Protein AF-H3NR48-F1 (afdb_monomer_lite)

Secondary structure (DSSP, 8-state):
--SGGGTTSPTT-EEEEE-TTTSSSHHHHHHHHHHHHHHHHHH--SEEEEES---HHHHGGGTTTSEEEEE--HHHHHHHHHHHS---

Foldseek 3Di:
DDDDPCPPPAAQAEEEDECVPQCPDPVSVVVVLVVVVVCCVVRLYQEYEYEADDDCVRCVVCVVSYPYHYDHYPVVVVVVVVVVPPDD

Radius of gyration: 15.15 Å; chains: 1; bounding box: 28×36×43 Å

pLDDT: mean 83.5, std 16.79, range [43.84, 97.31]

Sequence (88 aa):
MTGEGFDGLEMGGIYCISTHGCIERKVDQHYFKQGLEEFIEKLKPKKVLVHGEMPEDIFRKYIDKAEIVHYPSYTSRVFAKVRYGNRD

Organism: NCBI:txid883114

Structure (mmCIF, N/CA/C/O backbone):
data_AF-H3NR48-F1
#
_entry.id   AF-H3NR48-F1
#
loop_
_atom_site.group_PDB
_atom_site.id
_atom_site.type_symbol
_atom_site.label_atom_id
_atom_site.label_alt_id
_atom_site.label_comp_id
_atom_site.label_asym_id
_atom_site.label_entity_id
_atom_site.label_seq_id
_atom_site.pdbx_PDB_ins_code
_atom_site.Cartn_x
_atom_site.Cartn_y
_atom_site.Cartn_z
_atom_site.occupancy
_atom_site.B_iso_or_equiv
_atom_site.auth_seq_id
_atom_site.auth_comp_id
_atom_site.auth_asym_id
_atom_site.auth_atom_id
_atom_site.pdbx_PDB_model_num
ATOM 1 N N . MET A 1 1 ? 9.328 10.812 7.206 1.00 45.69 1 MET A N 1
ATOM 2 C CA . MET A 1 1 ? 8.181 11.591 6.701 1.00 45.69 1 MET A CA 1
ATOM 3 C C . MET A 1 1 ? 7.183 11.690 7.827 1.00 45.69 1 MET A C 1
ATOM 5 O O . MET A 1 1 ? 6.854 10.671 8.414 1.00 45.69 1 MET A O 1
ATOM 9 N N . THR A 1 2 ? 6.813 12.904 8.203 1.00 44.00 2 THR A N 1
ATOM 10 C CA . THR A 1 2 ? 5.788 13.182 9.204 1.00 44.00 2 THR A CA 1
ATOM 11 C C . THR A 1 2 ? 4.427 13.172 8.519 1.00 44.00 2 THR A C 1
ATOM 13 O O . THR A 1 2 ? 4.141 14.064 7.735 1.00 44.00 2 THR A O 1
ATOM 16 N N . GLY A 1 3 ? 3.597 12.176 8.806 1.00 54.78 3 GLY A N 1
ATOM 17 C CA . GLY A 1 3 ? 2.236 12.398 9.287 1.00 54.78 3 GLY A CA 1
ATOM 18 C C . GLY A 1 3 ? 1.131 12.849 8.317 1.00 54.78 3 GLY A C 1
ATOM 19 O O . GLY A 1 3 ? 0.020 12.335 8.376 1.00 54.78 3 GLY A O 1
ATOM 20 N N . GLU A 1 4 ? 1.383 13.846 7.485 1.00 61.34 4 GLU A N 1
ATOM 21 C CA . GLU A 1 4 ? 0.325 14.788 7.083 1.00 61.34 4 GLU A CA 1
ATOM 22 C C . GLU A 1 4 ? -0.303 14.473 5.716 1.00 61.34 4 GLU A C 1
ATOM 24 O O . GLU A 1 4 ? -1.272 15.099 5.303 1.00 61.34 4 GLU A O 1
ATOM 29 N N . GLY A 1 5 ? 0.216 13.474 4.994 1.00 77.00 5 GLY A N 1
ATOM 30 C CA . GLY A 1 5 ? -0.218 13.169 3.623 1.00 77.00 5 GLY A CA 1
ATOM 31 C C . GLY A 1 5 ? -1.601 12.518 3.492 1.00 77.00 5 GLY A C 1
ATOM 32 O O . GLY A 1 5 ? -2.114 12.414 2.381 1.00 77.00 5 GLY A O 1
ATOM 33 N N . PHE A 1 6 ? -2.194 12.062 4.598 1.00 86.62 6 PHE A N 1
ATOM 34 C CA . PHE A 1 6 ? -3.453 11.304 4.599 1.00 86.62 6 PHE A CA 1
ATOM 35 C C . PHE A 1 6 ? -4.579 11.982 5.387 1.00 86.62 6 PHE A C 1
ATOM 37 O O . PHE A 1 6 ? -5.683 11.440 5.465 1.00 86.62 6 PHE A O 1
ATOM 44 N N . ASP A 1 7 ? -4.317 13.153 5.966 1.00 85.81 7 ASP A N 1
ATOM 45 C CA . ASP A 1 7 ? -5.311 13.875 6.749 1.00 85.81 7 ASP A CA 1
ATOM 46 C C . ASP A 1 7 ? -6.458 14.338 5.838 1.00 85.81 7 ASP A C 1
ATOM 48 O O . ASP A 1 7 ? -6.249 14.920 4.773 1.00 85.81 7 ASP A O 1
ATOM 52 N N . GLY A 1 8 ? -7.692 14.029 6.241 1.00 87.38 8 GLY A N 1
ATOM 53 C CA . GLY A 1 8 ? -8.900 14.301 5.454 1.00 87.38 8 GLY A CA 1
ATOM 54 C C . GLY A 1 8 ? -9.378 13.142 4.572 1.00 87.38 8 GLY A C 1
ATOM 55 O O . GLY A 1 8 ? -10.453 13.245 3.983 1.00 87.38 8 GLY A O 1
ATOM 56 N N . LEU A 1 9 ? -8.642 12.028 4.508 1.00 92.38 9 LEU A N 1
ATOM 57 C CA . LEU A 1 9 ? -9.128 10.791 3.897 1.00 92.38 9 LEU A CA 1
ATOM 58 C C . LEU A 1 9 ? -9.973 9.972 4.889 1.00 92.38 9 LEU A C 1
ATOM 60 O O . LEU A 1 9 ? -9.729 9.962 6.095 1.00 92.38 9 LEU A O 1
ATOM 64 N N . GLU A 1 10 ? -10.984 9.272 4.377 1.00 92.75 10 GLU A N 1
ATOM 65 C CA . GLU A 1 10 ? -11.915 8.482 5.187 1.00 92.75 10 GLU A CA 1
ATOM 66 C C . GLU A 1 10 ? -11.273 7.184 5.714 1.00 92.75 10 GLU A C 1
ATOM 68 O O . GLU A 1 10 ? -10.792 6.337 4.951 1.00 92.75 10 GLU A O 1
ATOM 73 N N . MET A 1 11 ? -11.331 6.962 7.027 1.00 95.25 11 MET A N 1
ATOM 74 C CA . MET A 1 11 ? -10.943 5.671 7.598 1.00 95.25 11 MET A CA 1
ATOM 75 C C . MET A 1 11 ? -11.900 4.556 7.152 1.00 95.25 11 MET A C 1
ATOM 77 O O . MET A 1 11 ? -13.115 4.723 7.152 1.00 95.25 11 MET A O 1
ATOM 81 N N . GLY A 1 12 ? -11.376 3.378 6.817 1.00 96.06 12 GLY A N 1
ATOM 82 C CA . GLY A 1 12 ? -12.186 2.248 6.361 1.00 96.06 12 GLY A CA 1
ATOM 83 C C . GLY A 1 12 ? -12.742 2.407 4.944 1.00 96.06 12 GLY A C 1
ATOM 84 O O . GLY A 1 12 ? -13.621 1.636 4.555 1.00 96.06 12 GLY A O 1
ATOM 85 N N . GLY A 1 13 ? -12.247 3.377 4.171 1.00 94.25 13 GLY A N 1
ATOM 86 C CA . GLY A 1 13 ? -12.622 3.575 2.774 1.00 94.25 13 GLY A CA 1
ATOM 87 C C . GLY A 1 13 ? -12.093 2.494 1.820 1.00 94.25 13 GLY A C 1
ATOM 88 O O . GLY A 1 13 ? -11.390 1.553 2.211 1.00 94.25 13 GLY A O 1
ATOM 89 N N . ILE A 1 14 ? -12.441 2.654 0.540 1.00 96.75 14 ILE A N 1
ATOM 90 C CA . ILE A 1 14 ? -11.886 1.890 -0.584 1.00 96.75 14 ILE A CA 1
ATOM 91 C C . ILE A 1 14 ? -10.966 2.816 -1.368 1.00 96.75 14 ILE A C 1
ATOM 93 O O . ILE A 1 14 ? -11.392 3.877 -1.817 1.00 96.75 14 ILE A O 1
ATOM 97 N N . TYR A 1 15 ? -9.723 2.395 -1.564 1.00 96.44 15 TYR A N 1
ATOM 98 C CA . TYR A 1 15 ? -8.689 3.227 -2.171 1.00 96.44 15 TYR A CA 1
ATOM 99 C C . TYR A 1 15 ? -8.029 2.525 -3.346 1.00 96.44 15 TYR A C 1
ATOM 101 O O . TYR A 1 15 ? -7.878 1.306 -3.346 1.00 96.44 15 TYR A O 1
ATOM 109 N N . CYS A 1 16 ? -7.598 3.305 -4.333 1.00 94.31 16 CYS A N 1
ATOM 110 C CA . CYS A 1 16 ? -6.778 2.828 -5.438 1.00 94.31 16 CYS A CA 1
ATOM 111 C C . CYS A 1 16 ? -5.367 3.401 -5.304 1.00 94.31 16 CYS A C 1
ATOM 113 O O . CYS A 1 16 ? -5.210 4.605 -5.111 1.00 94.31 16 CYS A O 1
ATOM 115 N N . ILE A 1 17 ? -4.354 2.545 -5.424 1.00 93.75 17 ILE A N 1
ATOM 116 C 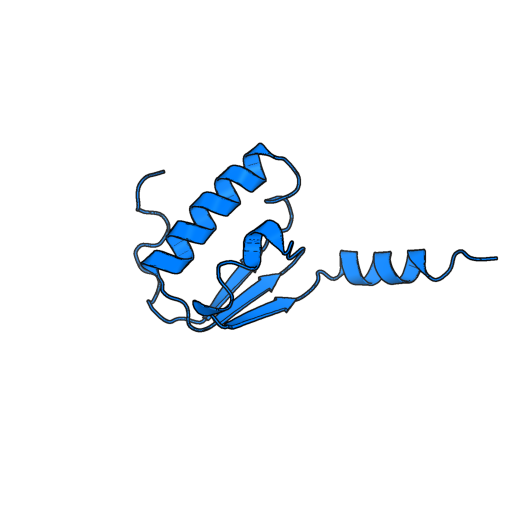CA . ILE A 1 17 ? -2.943 2.929 -5.434 1.00 93.75 17 ILE A CA 1
ATOM 117 C C . ILE A 1 17 ? -2.299 2.477 -6.740 1.00 93.75 17 ILE A C 1
ATOM 119 O O . ILE A 1 17 ? -2.526 1.364 -7.213 1.00 93.75 17 ILE A O 1
ATOM 123 N N . SER A 1 18 ? -1.483 3.350 -7.326 1.00 90.44 18 SER A N 1
ATOM 124 C CA . SER A 1 18 ? -0.679 3.021 -8.500 1.00 90.44 18 SER A CA 1
ATOM 125 C C . SER A 1 18 ? 0.747 2.715 -8.069 1.00 90.44 18 SER A C 1
ATOM 127 O O . SER A 1 18 ? 1.338 3.476 -7.307 1.00 90.44 18 SER A O 1
ATOM 129 N N . THR A 1 19 ? 1.311 1.619 -8.568 1.00 89.50 19 THR A N 1
ATOM 130 C CA . THR A 1 19 ? 2.723 1.269 -8.339 1.00 89.50 19 THR A CA 1
ATOM 131 C C . THR A 1 19 ? 3.627 1.640 -9.507 1.00 89.50 19 THR A C 1
ATOM 133 O O . THR A 1 19 ? 4.851 1.596 -9.379 1.00 89.50 19 THR A O 1
ATOM 136 N N . HIS A 1 20 ? 3.044 2.033 -10.642 1.00 84.56 20 HIS A N 1
ATOM 137 C CA . HIS A 1 20 ? 3.798 2.420 -11.829 1.00 84.56 20 HIS A CA 1
ATOM 138 C C . HIS A 1 20 ? 4.737 3.598 -11.526 1.00 84.56 20 HIS A C 1
ATOM 140 O O . HIS A 1 20 ? 4.299 4.599 -10.963 1.00 84.56 20 HIS A O 1
ATOM 146 N N . GLY A 1 21 ? 6.024 3.464 -11.861 1.00 77.06 21 GLY A N 1
ATOM 147 C CA . GLY A 1 21 ? 7.063 4.457 -11.569 1.00 77.06 21 GLY A CA 1
ATOM 148 C C . GLY A 1 21 ? 7.502 4.551 -10.099 1.00 77.06 21 GLY A C 1
ATOM 149 O O . GLY A 1 21 ? 8.577 5.072 -9.828 1.00 77.06 21 GLY A O 1
ATOM 150 N N . CYS A 1 22 ? 6.734 4.019 -9.141 1.00 80.12 22 CYS A N 1
ATOM 151 C CA . CYS A 1 22 ? 7.046 4.119 -7.708 1.00 80.12 22 CYS A CA 1
ATOM 152 C C . CYS A 1 22 ? 7.878 2.950 -7.167 1.00 80.12 22 CYS A C 1
ATOM 154 O O . CYS A 1 22 ? 8.415 3.048 -6.067 1.00 80.12 22 CYS A O 1
ATOM 156 N N . ILE A 1 23 ? 7.966 1.834 -7.895 1.00 82.56 23 ILE A N 1
ATOM 157 C CA . ILE A 1 23 ? 8.667 0.631 -7.416 1.00 82.56 23 ILE A CA 1
ATOM 158 C C . ILE A 1 23 ? 9.843 0.197 -8.301 1.00 82.56 23 ILE A C 1
ATOM 160 O O . ILE A 1 23 ? 10.460 -0.829 -8.030 1.00 82.56 23 ILE A O 1
ATOM 164 N N . GLU A 1 24 ? 10.187 0.989 -9.321 1.00 83.25 24 GLU A N 1
ATOM 165 C CA . GLU A 1 24 ? 11.260 0.670 -10.275 1.00 83.25 24 GLU A CA 1
ATOM 166 C C . GLU A 1 24 ? 12.661 0.892 -9.684 1.00 83.25 24 GLU A C 1
ATOM 168 O O . GLU A 1 24 ? 13.560 0.068 -9.864 1.00 83.25 24 GLU A O 1
ATOM 173 N N . ARG A 1 25 ? 12.873 1.996 -8.952 1.00 88.06 25 ARG A N 1
ATOM 174 C CA . ARG A 1 25 ? 14.158 2.291 -8.296 1.00 88.06 25 ARG A CA 1
ATOM 175 C C . ARG A 1 25 ? 14.078 1.931 -6.819 1.00 88.06 25 ARG A C 1
ATOM 177 O O . ARG A 1 25 ? 13.065 2.152 -6.164 1.00 88.06 25 ARG A O 1
ATOM 184 N N . LYS A 1 26 ? 15.193 1.460 -6.25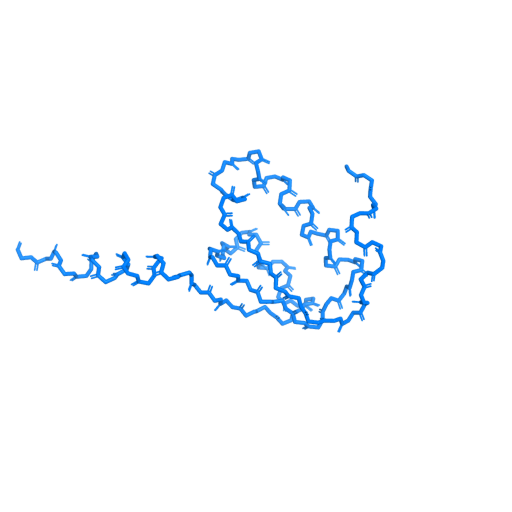2 1.00 87.62 26 LYS A N 1
ATOM 185 C CA . LYS A 1 26 ? 15.271 1.073 -4.829 1.00 87.62 26 LYS A CA 1
ATOM 186 C C . LYS A 1 26 ? 14.874 2.199 -3.868 1.00 87.62 26 LYS A C 1
ATOM 188 O O . LYS A 1 26 ? 14.268 1.927 -2.838 1.00 87.62 26 LYS A O 1
ATOM 193 N N . VAL A 1 27 ? 15.230 3.443 -4.195 1.00 89.75 27 VAL A N 1
ATOM 194 C CA . VAL A 1 27 ? 14.885 4.619 -3.381 1.00 89.75 27 VAL A CA 1
ATOM 195 C C . VAL A 1 27 ? 13.382 4.900 -3.414 1.00 89.75 27 VAL A C 1
ATOM 197 O O . VAL A 1 27 ? 12.774 5.072 -2.362 1.00 89.75 27 VAL A O 1
ATOM 200 N N . ASP A 1 28 ? 12.768 4.834 -4.592 1.00 89.31 28 ASP A N 1
ATOM 201 C CA . ASP A 1 28 ? 11.328 5.042 -4.757 1.00 89.31 28 ASP A CA 1
ATOM 202 C C . ASP A 1 28 ? 10.554 3.921 -4.057 1.00 89.31 28 ASP A C 1
ATOM 204 O O . ASP A 1 28 ? 9.649 4.183 -3.267 1.00 89.31 28 ASP A O 1
ATOM 208 N N . GLN A 1 29 ? 11.011 2.674 -4.216 1.00 91.12 29 GLN A N 1
ATOM 209 C CA . GLN A 1 29 ? 10.448 1.516 -3.527 1.00 91.12 29 GLN A CA 1
ATOM 210 C C . GLN A 1 29 ? 10.537 1.655 -1.998 1.00 91.12 29 GLN A C 1
ATOM 212 O O . GLN A 1 29 ? 9.620 1.246 -1.284 1.00 91.12 29 GLN A O 1
ATOM 217 N N . HIS A 1 30 ? 11.626 2.227 -1.475 1.00 91.81 30 HIS A N 1
ATOM 218 C CA . HIS A 1 30 ? 11.783 2.474 -0.044 1.00 91.81 30 HIS A CA 1
ATOM 219 C C . HIS A 1 30 ? 10.733 3.464 0.475 1.00 91.81 30 HIS A C 1
ATOM 221 O O . HIS A 1 30 ? 10.058 3.170 1.463 1.00 91.81 30 HIS A O 1
ATOM 227 N N . TYR A 1 31 ? 10.544 4.596 -0.209 1.00 91.88 31 TYR A N 1
ATOM 228 C CA . TYR A 1 31 ? 9.522 5.574 0.169 1.00 91.88 31 TYR A CA 1
ATOM 229 C C . TYR A 1 31 ? 8.104 5.041 -0.034 1.00 91.88 31 TYR A C 1
ATOM 231 O O . TYR A 1 31 ? 7.251 5.253 0.826 1.00 91.88 31 TYR A O 1
ATOM 239 N N . PHE A 1 32 ? 7.867 4.271 -1.097 1.00 93.25 32 PHE A N 1
ATOM 240 C CA . PHE A 1 32 ? 6.596 3.594 -1.327 1.00 93.25 32 PHE A CA 1
ATOM 241 C C . PHE A 1 32 ? 6.251 2.644 -0.175 1.00 93.25 32 PHE A C 1
ATOM 243 O O . PHE A 1 32 ? 5.143 2.688 0.349 1.00 93.25 32 PHE A O 1
ATOM 250 N N . LYS A 1 33 ? 7.210 1.822 0.278 1.00 94.12 33 LYS A N 1
ATOM 251 C CA . LYS A 1 33 ? 7.020 0.908 1.418 1.00 94.12 33 LYS A CA 1
ATOM 252 C C . LYS A 1 33 ? 6.666 1.661 2.705 1.00 94.12 33 LYS A C 1
ATOM 254 O O . LYS A 1 33 ? 5.798 1.190 3.437 1.00 94.12 33 LYS A O 1
ATOM 259 N N . GLN A 1 34 ? 7.306 2.805 2.968 1.00 94.06 34 GLN A N 1
ATOM 260 C CA . GLN A 1 34 ? 6.992 3.642 4.134 1.00 94.06 34 GLN A CA 1
ATOM 261 C C . GLN A 1 34 ? 5.598 4.268 4.035 1.00 94.06 34 GLN A C 1
ATOM 263 O O . GLN A 1 34 ? 4.814 4.154 4.972 1.00 94.06 34 GLN A O 1
ATOM 268 N N . GLY A 1 35 ? 5.276 4.882 2.893 1.00 93.62 35 GLY A N 1
ATOM 269 C CA . GLY A 1 35 ? 3.974 5.507 2.669 1.00 93.62 35 GLY A CA 1
ATOM 270 C C . GLY A 1 35 ? 2.830 4.496 2.702 1.00 93.62 35 GLY A C 1
ATOM 271 O O . GLY A 1 35 ? 1.784 4.784 3.268 1.00 93.62 35 GLY A O 1
ATOM 272 N N . LEU A 1 36 ? 3.043 3.291 2.164 1.00 95.06 36 LEU A N 1
ATOM 273 C CA . LEU A 1 36 ? 2.064 2.208 2.207 1.00 95.06 36 LEU A CA 1
ATOM 274 C C . LEU A 1 36 ? 1.809 1.720 3.640 1.00 95.06 36 LEU A C 1
ATOM 276 O O . LEU A 1 36 ? 0.661 1.468 3.984 1.00 95.06 36 LEU A O 1
ATOM 280 N N . GLU A 1 37 ? 2.844 1.602 4.479 1.00 95.69 37 GLU A N 1
ATOM 281 C CA . GLU A 1 37 ? 2.654 1.244 5.894 1.00 95.69 37 GLU A CA 1
ATOM 282 C C . GLU A 1 37 ? 1.831 2.317 6.615 1.00 95.69 37 GLU A C 1
ATOM 284 O O . GLU A 1 37 ? 0.824 2.003 7.243 1.00 95.69 37 GLU A O 1
ATOM 289 N N . GLU A 1 38 ? 2.209 3.589 6.467 1.00 95.19 38 GLU A N 1
ATOM 290 C CA . GLU A 1 38 ? 1.498 4.701 7.102 1.00 95.19 38 GLU A CA 1
ATOM 291 C C . GLU A 1 38 ? 0.041 4.803 6.618 1.00 95.19 38 GLU A C 1
ATOM 293 O O . GLU A 1 38 ? -0.867 4.984 7.429 1.00 95.19 38 GLU A O 1
ATOM 298 N N . PHE A 1 39 ? -0.194 4.612 5.318 1.00 95.31 39 PHE A N 1
ATOM 299 C CA . PHE A 1 39 ? -1.521 4.559 4.707 1.00 95.31 39 PHE A CA 1
ATOM 300 C C . PHE A 1 39 ? -2.395 3.449 5.312 1.00 95.31 39 PHE A C 1
ATOM 302 O O . PHE A 1 39 ? -3.535 3.711 5.701 1.00 95.31 39 PHE A O 1
ATOM 309 N N . ILE A 1 40 ? -1.871 2.220 5.420 1.00 96.25 40 ILE A N 1
ATOM 310 C CA . ILE A 1 40 ? -2.613 1.079 5.978 1.00 96.25 40 ILE A CA 1
ATOM 311 C C . ILE A 1 40 ? -2.924 1.305 7.462 1.00 96.25 40 ILE A C 1
ATOM 313 O O . ILE A 1 40 ? -4.060 1.085 7.882 1.00 96.25 40 ILE A O 1
ATOM 317 N N . GLU A 1 41 ? -1.953 1.774 8.248 1.00 95.06 41 GLU A N 1
ATOM 318 C CA . GLU A 1 41 ? -2.124 1.964 9.693 1.00 95.06 41 GLU A CA 1
ATOM 319 C C . GLU A 1 41 ? -3.087 3.104 10.035 1.00 95.06 41 GLU A C 1
ATOM 321 O O . GLU A 1 41 ? -3.911 2.973 10.947 1.00 95.06 41 GLU A O 1
ATOM 326 N N . LYS A 1 42 ? -3.018 4.216 9.296 1.00 94.62 42 LYS A N 1
ATOM 327 C CA . LYS A 1 42 ? -3.868 5.383 9.549 1.00 94.62 42 LYS A CA 1
ATOM 328 C C . LYS A 1 42 ? -5.274 5.212 9.023 1.00 94.62 42 LYS A C 1
ATOM 330 O O . LYS A 1 42 ? -6.232 5.438 9.755 1.00 94.62 42 LYS A O 1
ATOM 335 N N . LEU A 1 43 ? -5.399 4.833 7.753 1.00 95.94 43 LEU A N 1
ATOM 336 C CA . LEU A 1 43 ? -6.700 4.804 7.098 1.00 95.94 43 LEU A CA 1
ATOM 337 C C . LEU A 1 43 ? -7.421 3.481 7.303 1.00 95.94 43 LEU A C 1
ATOM 339 O O . LEU A 1 43 ? -8.629 3.445 7.100 1.00 95.94 43 LEU A O 1
ATOM 343 N N . LYS A 1 44 ? -6.730 2.407 7.713 1.00 96.56 44 LYS A N 1
ATOM 344 C CA . LYS A 1 44 ? -7.321 1.074 7.937 1.00 96.56 4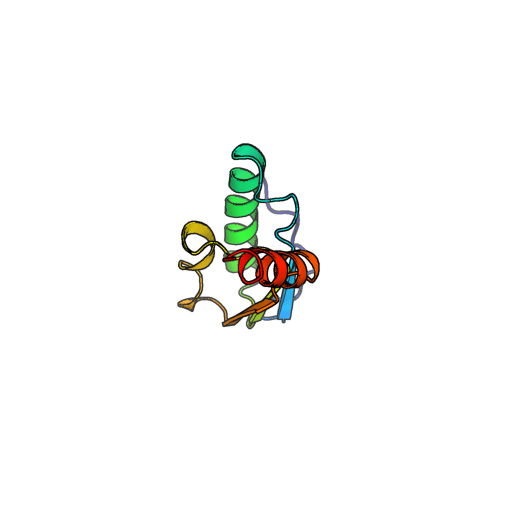4 LYS A CA 1
ATOM 345 C C . LYS A 1 44 ? -8.306 0.693 6.823 1.00 96.56 44 LYS A C 1
ATOM 347 O O . LYS A 1 44 ? -9.485 0.452 7.100 1.00 96.56 44 LYS A O 1
ATOM 352 N N . PRO A 1 45 ? -7.877 0.755 5.551 1.00 97.19 45 PRO A N 1
ATOM 353 C CA . PRO A 1 45 ? -8.786 0.651 4.421 1.00 97.19 45 PRO A CA 1
ATOM 354 C C . PRO A 1 45 ? -9.464 -0.716 4.403 1.00 97.19 45 PRO A C 1
ATOM 356 O O . PRO A 1 45 ? -8.834 -1.736 4.667 1.00 97.19 45 PRO A O 1
ATOM 359 N N . LYS A 1 46 ? -10.744 -0.759 4.023 1.00 96.81 46 LYS A N 1
ATOM 360 C CA . LYS A 1 46 ? -11.442 -2.041 3.835 1.00 96.81 46 LYS A CA 1
ATOM 361 C C . LYS A 1 46 ? -10.917 -2.771 2.605 1.00 96.81 46 LYS A C 1
ATOM 363 O O . LYS A 1 46 ? -10.788 -3.992 2.615 1.00 96.81 46 LYS A O 1
ATOM 368 N N . LYS A 1 47 ? -10.632 -2.014 1.541 1.00 97.06 47 LYS A N 1
ATOM 369 C CA . LYS A 1 47 ? -10.185 -2.544 0.253 1.00 97.06 47 LYS A CA 1
ATOM 370 C C . LYS A 1 47 ? -9.161 -1.626 -0.396 1.00 97.06 47 LYS A C 1
ATOM 372 O O . LYS A 1 47 ? -9.336 -0.407 -0.415 1.00 97.06 47 LYS A O 1
ATOM 377 N N . VAL A 1 48 ? -8.125 -2.230 -0.964 1.00 97.31 48 VAL A N 1
ATOM 378 C CA . VAL A 1 48 ? -7.062 -1.545 -1.698 1.00 97.31 48 VAL A CA 1
ATOM 379 C C . VAL A 1 48 ? -6.974 -2.135 -3.099 1.00 97.31 48 VAL A C 1
ATOM 381 O O . VAL A 1 48 ? -6.667 -3.311 -3.282 1.00 97.31 48 VAL A O 1
ATOM 384 N N . LEU A 1 49 ? -7.250 -1.308 -4.101 1.00 96.06 49 LEU A N 1
ATOM 385 C CA . LEU A 1 49 ? -7.077 -1.645 -5.507 1.00 96.06 49 LEU A CA 1
ATOM 386 C C . LEU A 1 49 ? -5.645 -1.279 -5.904 1.00 96.06 49 LEU A C 1
ATOM 388 O O . LEU A 1 49 ? -5.253 -0.119 -5.799 1.00 96.06 49 LEU A O 1
ATOM 392 N N . VAL A 1 50 ? -4.860 -2.252 -6.354 1.00 94.81 50 VAL A N 1
ATOM 393 C CA . VAL A 1 50 ? -3.473 -2.030 -6.781 1.00 94.81 50 VAL A CA 1
ATOM 394 C C . VAL A 1 50 ? -3.424 -2.004 -8.297 1.00 94.81 50 VAL A C 1
ATOM 396 O O . VAL A 1 50 ? -3.590 -3.040 -8.936 1.00 94.81 50 VAL A O 1
ATOM 399 N N . HIS A 1 51 ? -3.183 -0.834 -8.879 1.00 91.44 51 HIS A N 1
ATOM 400 C CA . HIS A 1 51 ? -2.985 -0.678 -10.314 1.00 91.44 51 HIS A CA 1
ATOM 401 C C . HIS A 1 51 ? -1.489 -0.683 -10.661 1.00 91.44 51 HIS A C 1
ATOM 403 O O . HIS A 1 51 ? -0.735 0.179 -10.212 1.00 91.44 51 HIS A O 1
ATOM 409 N N . GLY A 1 52 ? -1.052 -1.635 -11.489 1.00 88.38 52 GLY A N 1
ATOM 410 C CA . GLY A 1 52 ? 0.361 -1.791 -11.861 1.00 88.38 52 GLY A CA 1
ATOM 411 C C . GLY A 1 52 ? 0.953 -3.115 -11.394 1.00 88.38 52 GLY A C 1
ATOM 412 O O . GLY A 1 52 ? 0.294 -4.145 -11.477 1.00 88.38 52 GLY A O 1
ATOM 413 N N . GLU A 1 53 ? 2.205 -3.111 -10.955 1.00 88.81 53 GLU A N 1
ATOM 414 C CA . GLU A 1 53 ? 2.871 -4.277 -10.370 1.00 88.81 53 GLU A CA 1
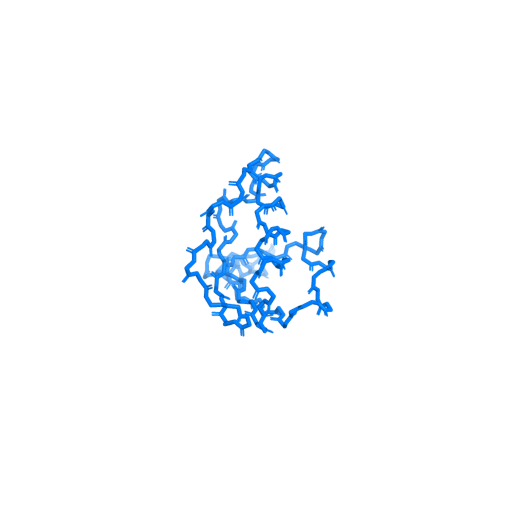ATOM 415 C C . GLU A 1 53 ? 2.467 -4.460 -8.900 1.00 88.81 53 GLU A C 1
ATOM 417 O O . GLU A 1 53 ? 2.282 -3.481 -8.178 1.00 88.81 53 GLU A O 1
ATOM 422 N N . MET A 1 54 ? 2.356 -5.706 -8.436 1.00 91.75 54 MET A N 1
ATOM 423 C CA . MET A 1 54 ? 2.056 -6.021 -7.034 1.00 91.75 54 MET A CA 1
ATOM 424 C C . MET A 1 54 ? 3.051 -7.062 -6.498 1.00 91.75 54 MET A C 1
ATOM 426 O O . MET A 1 54 ? 2.711 -8.240 -6.404 1.00 91.75 54 MET A O 1
ATOM 430 N N . PRO A 1 55 ? 4.299 -6.667 -6.184 1.00 91.38 55 PRO A N 1
ATOM 431 C CA . PRO A 1 55 ? 5.297 -7.613 -5.698 1.00 91.38 55 PRO A CA 1
ATOM 432 C C . PRO A 1 55 ? 4.922 -8.177 -4.323 1.00 91.38 55 PRO A C 1
ATOM 434 O O . PRO A 1 55 ? 4.556 -7.431 -3.408 1.00 91.38 55 PRO A O 1
ATOM 437 N N . GLU A 1 56 ? 5.038 -9.494 -4.151 1.00 91.50 56 GLU A N 1
ATOM 438 C CA . GLU A 1 56 ? 4.662 -10.152 -2.895 1.00 91.50 56 GLU A CA 1
ATOM 439 C C . GLU A 1 56 ? 5.463 -9.632 -1.692 1.00 91.50 56 GLU A C 1
ATOM 441 O O . GLU A 1 56 ? 4.889 -9.448 -0.622 1.00 91.50 56 GLU A O 1
ATOM 446 N N . ASP A 1 57 ? 6.749 -9.302 -1.858 1.00 92.31 57 ASP A N 1
ATOM 447 C CA . ASP A 1 57 ? 7.603 -8.782 -0.777 1.00 92.31 57 ASP A CA 1
ATOM 448 C C . ASP A 1 57 ? 7.116 -7.438 -0.206 1.00 92.31 57 ASP A C 1
ATOM 450 O O . ASP A 1 57 ? 7.473 -7.061 0.912 1.00 92.31 57 ASP A O 1
ATOM 454 N N . ILE A 1 58 ? 6.297 -6.710 -0.968 1.00 93.12 58 ILE A N 1
ATOM 455 C CA . ILE A 1 58 ? 5.705 -5.437 -0.561 1.00 93.12 58 ILE A CA 1
ATOM 456 C C . ILE A 1 58 ? 4.326 -5.658 0.058 1.00 93.12 58 ILE A C 1
ATOM 458 O O . ILE A 1 58 ? 4.039 -5.122 1.128 1.00 93.12 58 ILE A O 1
ATOM 462 N N . PHE A 1 59 ? 3.470 -6.429 -0.618 1.00 94.94 59 PHE A N 1
ATOM 463 C CA . PHE A 1 59 ? 2.038 -6.484 -0.316 1.00 94.94 59 PHE A CA 1
ATOM 464 C C . PHE A 1 59 ? 1.630 -7.632 0.609 1.00 94.94 59 PHE A C 1
ATOM 466 O O . PHE A 1 59 ? 0.620 -7.515 1.303 1.00 94.94 59 PHE A O 1
ATOM 473 N N . ARG A 1 60 ? 2.412 -8.722 0.683 1.00 94.62 60 ARG A N 1
ATOM 474 C CA . ARG A 1 60 ? 2.056 -9.929 1.451 1.00 94.62 60 ARG A CA 1
ATOM 475 C C . ARG A 1 60 ? 1.764 -9.631 2.919 1.00 94.62 60 ARG A C 1
ATOM 477 O O . ARG A 1 60 ? 0.875 -10.250 3.485 1.00 94.62 60 ARG A O 1
ATOM 484 N N . LYS A 1 61 ? 2.465 -8.672 3.528 1.00 95.44 61 LYS A N 1
ATOM 485 C CA . LYS A 1 61 ? 2.280 -8.305 4.943 1.00 95.44 61 LYS A CA 1
ATOM 486 C C . LYS A 1 61 ? 0.966 -7.576 5.261 1.00 95.44 61 LYS A C 1
ATOM 488 O O . LYS A 1 61 ? 0.669 -7.368 6.433 1.00 95.44 61 LYS A O 1
ATOM 493 N N . TYR A 1 62 ? 0.195 -7.170 4.251 1.00 96.00 62 TYR A N 1
ATOM 494 C CA . TYR A 1 62 ? -1.027 -6.377 4.435 1.00 96.00 62 TYR A CA 1
ATOM 495 C C . TYR A 1 62 ? -2.312 -7.118 4.052 1.00 96.00 62 TYR A C 1
ATOM 497 O O . TYR A 1 62 ? -3.394 -6.563 4.225 1.00 96.00 62 TYR A O 1
ATOM 505 N N . ILE A 1 63 ? -2.215 -8.358 3.565 1.00 93.06 63 ILE A N 1
ATOM 506 C CA . ILE A 1 63 ? -3.376 -9.148 3.116 1.00 93.06 63 ILE A CA 1
ATOM 507 C C . ILE A 1 63 ? -4.395 -9.413 4.234 1.00 93.06 63 ILE A C 1
ATOM 509 O O . ILE A 1 63 ? -5.576 -9.567 3.952 1.00 93.06 63 ILE A O 1
ATOM 513 N N . ASP A 1 64 ? -3.942 -9.428 5.492 1.00 95.31 64 ASP A N 1
ATOM 514 C CA . ASP A 1 64 ? -4.800 -9.611 6.668 1.00 95.31 64 ASP A CA 1
ATOM 515 C C . ASP A 1 64 ? -5.337 -8.275 7.217 1.00 95.31 64 ASP A C 1
ATOM 517 O O . ASP A 1 64 ? -6.206 -8.262 8.085 1.00 95.31 64 ASP A O 1
ATOM 521 N N . LYS A 1 65 ? -4.816 -7.138 6.729 1.00 96.12 65 LYS A N 1
ATOM 522 C CA . LYS A 1 65 ? -5.212 -5.787 7.165 1.00 96.12 65 LYS A CA 1
ATOM 523 C C . LYS A 1 65 ? -6.240 -5.14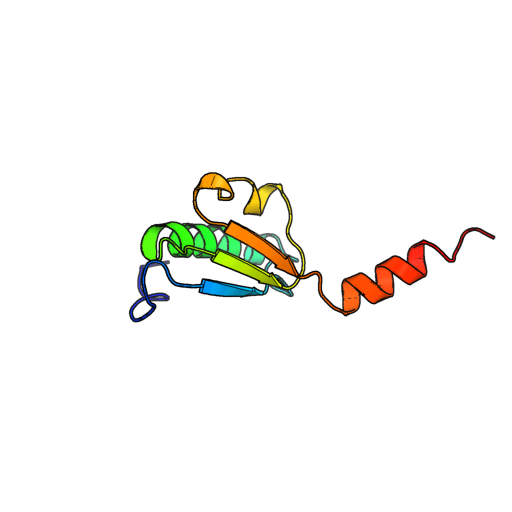2 6.231 1.00 96.12 65 LYS A C 1
ATOM 525 O O . LYS A 1 65 ? -7.000 -4.291 6.681 1.00 96.12 65 LYS A O 1
ATOM 530 N N . ALA A 1 66 ? -6.258 -5.523 4.953 1.00 96.25 66 ALA A N 1
ATOM 531 C CA . ALA A 1 66 ? -7.187 -5.010 3.948 1.00 96.25 66 ALA A CA 1
ATOM 532 C C . ALA A 1 66 ? -7.412 -6.033 2.824 1.00 96.25 66 ALA A C 1
ATOM 534 O O . ALA A 1 66 ? -6.521 -6.817 2.502 1.00 96.25 66 ALA A O 1
ATOM 535 N N . GLU A 1 67 ? -8.569 -5.981 2.157 1.00 96.94 67 GLU A N 1
ATOM 536 C CA . GLU A 1 67 ? -8.791 -6.755 0.931 1.00 96.94 67 GLU A CA 1
ATOM 537 C C . GLU A 1 67 ? -7.980 -6.139 -0.221 1.00 96.94 67 GLU A C 1
ATOM 539 O O . GLU A 1 67 ? -8.293 -5.047 -0.700 1.00 96.94 67 GLU A O 1
ATOM 544 N N . ILE A 1 68 ? -6.929 -6.825 -0.674 1.00 95.94 68 ILE A N 1
ATOM 545 C CA . ILE A 1 68 ? -6.063 -6.340 -1.757 1.00 95.94 68 ILE A CA 1
ATOM 546 C C . ILE A 1 68 ? -6.503 -6.951 -3.086 1.00 95.94 68 ILE A C 1
ATOM 548 O O . ILE A 1 68 ? -6.479 -8.169 -3.257 1.00 95.94 68 ILE A O 1
ATOM 552 N N . VAL A 1 69 ? -6.864 -6.101 -4.049 1.00 94.69 69 VAL A N 1
ATOM 553 C CA . VAL A 1 69 ? -7.291 -6.521 -5.390 1.00 94.69 69 VAL A CA 1
ATOM 554 C C . VAL A 1 69 ? -6.308 -5.997 -6.430 1.00 94.69 69 VAL A C 1
ATOM 556 O O . VAL A 1 69 ? -6.138 -4.788 -6.590 1.00 94.69 69 VAL A O 1
ATOM 559 N N . HIS A 1 70 ? -5.668 -6.908 -7.164 1.00 93.94 70 HIS A N 1
ATOM 560 C CA . HIS A 1 70 ? -4.680 -6.557 -8.181 1.00 93.94 70 HIS A CA 1
ATOM 561 C C . HIS A 1 70 ? -5.325 -6.278 -9.542 1.00 93.94 70 HIS A C 1
ATOM 563 O O . HIS A 1 70 ? -5.960 -7.144 -10.142 1.00 93.94 70 HIS A O 1
ATOM 569 N N . TYR A 1 71 ? -5.099 -5.075 -10.062 1.00 89.06 71 TYR A N 1
ATOM 570 C CA . TYR A 1 71 ? -5.443 -4.658 -11.415 1.00 89.06 71 TYR A CA 1
ATOM 571 C C . TYR A 1 71 ? -4.153 -4.478 -12.229 1.00 89.06 71 TYR A C 1
ATOM 573 O O . TYR A 1 71 ? -3.575 -3.387 -12.247 1.00 89.06 71 TYR A O 1
ATOM 581 N N . PRO A 1 72 ? -3.673 -5.529 -12.925 1.00 79.88 72 PRO A N 1
ATOM 582 C CA . PRO A 1 72 ? -2.468 -5.417 -13.736 1.00 79.88 72 PRO A CA 1
ATOM 583 C C . PRO A 1 72 ? -2.683 -4.397 -14.854 1.00 79.88 72 PRO A C 1
ATOM 585 O O . PRO A 1 72 ? -3.723 -4.419 -15.529 1.00 79.88 72 PRO A O 1
ATOM 588 N N . SER A 1 73 ? -1.689 -3.527 -15.043 1.00 74.69 73 SER A N 1
ATOM 589 C CA . SER A 1 73 ? -1.742 -2.440 -16.020 1.00 74.69 73 SER A CA 1
ATOM 590 C C . SER A 1 73 ? -1.936 -2.965 -17.447 1.00 74.69 73 SER A C 1
ATOM 592 O O . SER A 1 73 ? -1.556 -4.090 -17.795 1.00 74.69 73 SER A O 1
ATOM 594 N N . TYR A 1 74 ? -2.522 -2.127 -18.305 1.00 65.69 74 TYR A N 1
ATOM 595 C CA . TYR A 1 74 ? -2.734 -2.450 -19.717 1.00 65.69 74 TYR A CA 1
ATOM 596 C C . TYR A 1 74 ? -1.422 -2.814 -20.434 1.00 65.69 74 TYR A C 1
ATOM 598 O O . TYR A 1 74 ? -1.386 -3.773 -21.202 1.00 65.69 74 TYR A O 1
ATOM 606 N N . THR A 1 75 ? -0.322 -2.118 -20.128 1.00 61.09 75 THR A N 1
ATOM 607 C CA . THR A 1 75 ? 1.004 -2.410 -20.692 1.00 61.09 75 THR A CA 1
ATOM 608 C C . THR A 1 75 ? 1.494 -3.800 -20.292 1.00 61.09 75 THR A C 1
ATOM 610 O O . THR A 1 75 ? 1.867 -4.578 -21.169 1.00 61.09 75 THR A O 1
ATOM 613 N N . SER A 1 76 ? 1.400 -4.181 -19.013 1.00 60.00 76 SER A N 1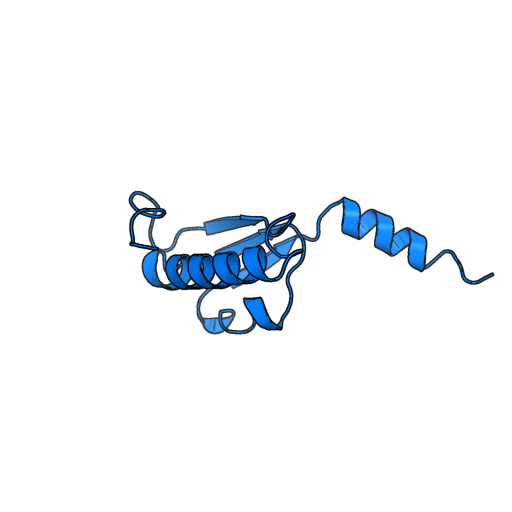
ATOM 614 C CA . SER A 1 76 ? 1.752 -5.534 -18.559 1.00 60.00 76 SER A CA 1
ATOM 615 C C . SER A 1 76 ? 0.926 -6.619 -19.261 1.00 60.00 76 SER A C 1
ATOM 617 O O . SER A 1 76 ? 1.469 -7.663 -19.621 1.00 60.00 76 SER A O 1
ATOM 619 N N . ARG A 1 77 ? -0.365 -6.371 -19.533 1.00 57.44 77 ARG A N 1
ATOM 620 C CA . ARG A 1 77 ? -1.233 -7.312 -20.272 1.00 57.44 77 ARG A CA 1
ATOM 621 C C . ARG A 1 77 ? -0.809 -7.487 -21.733 1.00 57.44 77 ARG A C 1
ATOM 623 O O . ARG A 1 77 ? -0.863 -8.600 -22.254 1.00 57.44 77 ARG A O 1
ATOM 630 N N . VAL A 1 78 ? -0.379 -6.411 -22.391 1.00 60.06 78 VAL A N 1
ATOM 631 C CA . VAL A 1 78 ? 0.078 -6.448 -23.789 1.00 60.06 78 VAL A CA 1
ATOM 632 C C . VAL A 1 78 ? 1.448 -7.131 -23.898 1.00 60.06 78 VAL A C 1
ATOM 634 O O . VAL A 1 78 ? 1.610 -8.032 -24.719 1.00 60.06 78 VAL A O 1
ATOM 637 N N . PHE A 1 79 ? 2.410 -6.807 -23.027 1.00 57.78 79 PHE A N 1
ATOM 638 C CA . PHE A 1 79 ? 3.739 -7.439 -23.040 1.00 57.78 79 PHE A CA 1
ATOM 639 C C . PHE A 1 79 ? 3.724 -8.916 -22.608 1.00 57.78 79 PHE A C 1
ATOM 641 O O . PHE A 1 79 ? 4.534 -9.702 -23.103 1.00 57.78 79 PHE A O 1
ATOM 648 N N . ALA A 1 80 ? 2.784 -9.332 -21.750 1.00 56.38 80 ALA A N 1
ATOM 649 C CA . ALA A 1 80 ? 2.589 -10.746 -21.419 1.00 56.38 80 ALA A CA 1
ATOM 650 C C . ALA A 1 80 ? 2.191 -11.586 -22.649 1.00 56.38 80 ALA A C 1
ATOM 652 O O . ALA A 1 80 ? 2.684 -12.702 -22.809 1.00 56.38 80 ALA A O 1
ATOM 653 N N . LYS A 1 81 ? 1.365 -11.039 -23.557 1.00 46.47 81 LYS A N 1
ATOM 654 C CA . LYS A 1 81 ? 1.016 -11.703 -24.827 1.00 46.47 81 LYS A CA 1
ATOM 655 C C . LYS A 1 81 ? 2.218 -11.847 -25.764 1.00 46.47 81 LYS A C 1
ATOM 657 O O . LYS A 1 81 ? 2.371 -12.895 -26.382 1.00 46.47 81 LYS A O 1
ATOM 662 N N . VAL A 1 82 ? 3.094 -10.842 -25.836 1.00 53.91 82 VAL A N 1
ATOM 663 C CA . VAL A 1 82 ? 4.279 -10.866 -26.719 1.00 53.91 82 VAL A CA 1
ATOM 664 C C . VAL A 1 82 ? 5.285 -11.948 -26.301 1.00 53.91 82 VAL A C 1
ATOM 666 O O . VAL A 1 82 ? 5.893 -12.579 -27.158 1.00 53.91 82 VAL A O 1
ATOM 669 N N . ARG A 1 83 ? 5.429 -12.237 -24.999 1.00 49.12 83 ARG A N 1
ATOM 670 C CA . ARG A 1 83 ? 6.352 -13.287 -24.521 1.00 49.12 83 ARG A CA 1
ATOM 671 C C . ARG A 1 83 ? 5.875 -14.725 -24.754 1.00 49.12 83 ARG A C 1
ATOM 673 O O . ARG A 1 83 ? 6.705 -15.628 -24.724 1.00 49.12 83 ARG A O 1
ATOM 680 N N . TYR A 1 84 ? 4.584 -14.954 -24.994 1.00 50.56 84 TYR A N 1
ATOM 681 C CA . TYR A 1 84 ? 4.058 -16.288 -25.322 1.00 50.56 84 TYR A CA 1
ATOM 682 C C . TYR A 1 84 ? 4.088 -16.601 -26.826 1.00 50.56 84 TYR A C 1
ATOM 684 O O . TYR A 1 84 ? 4.029 -17.768 -27.195 1.00 50.56 84 TYR A O 1
ATOM 692 N N . GLY A 1 85 ? 4.201 -15.580 -27.682 1.00 46.78 85 GLY A N 1
ATOM 693 C CA . GLY A 1 85 ? 4.189 -15.711 -29.144 1.00 46.78 85 GLY A CA 1
ATOM 694 C C . GLY A 1 85 ? 5.567 -15.765 -29.807 1.00 46.78 85 GLY A C 1
ATOM 695 O O . GLY A 1 85 ? 5.664 -15.418 -30.973 1.00 46.78 85 GLY A O 1
ATOM 696 N N . ASN A 1 86 ? 6.628 -16.121 -29.074 1.00 50.38 86 ASN A N 1
ATOM 697 C CA . ASN A 1 86 ? 7.998 -16.176 -29.606 1.00 50.38 86 ASN A CA 1
ATOM 698 C C . ASN A 1 86 ? 8.711 -17.480 -29.191 1.00 50.38 86 ASN A C 1
ATOM 700 O O . ASN A 1 86 ? 9.795 -17.473 -28.606 1.00 50.38 86 ASN A O 1
ATOM 704 N N . ARG A 1 87 ? 8.040 -18.610 -29.435 1.00 47.75 87 ARG A N 1
ATOM 705 C CA . ARG A 1 87 ? 8.653 -19.943 -29.510 1.00 47.75 87 ARG A CA 1
ATOM 706 C C . ARG A 1 87 ? 8.296 -20.536 -30.870 1.00 47.75 87 ARG A C 1
ATOM 708 O O . ARG A 1 87 ? 7.392 -21.359 -30.936 1.00 47.75 87 ARG A O 1
ATOM 715 N N . ASP A 1 88 ? 8.991 -20.076 -31.900 1.00 43.84 88 ASP A N 1
ATOM 716 C CA . ASP A 1 88 ? 9.147 -20.770 -33.180 1.00 43.84 88 ASP A CA 1
ATOM 717 C C . ASP A 1 88 ? 10.649 -20.852 -33.477 1.00 43.84 88 ASP A C 1
ATOM 719 O O . ASP A 1 88 ? 11.332 -19.809 -33.321 1.00 43.84 88 ASP A O 1
#

InterPro domains:
  IPR025530 Protein of unknown function DUF4417 [PF14386] (6-71)